Protein AF-A0A1G1ILU7-F1 (afdb_monomer_lite)

Sequence (90 aa):
AAISLSVTLDTVGLSEADSKRLHKLIDAISFFDQPQSFTSTMQEVDRFQYEIMAEAEGRVKTIKMDESAVPDLFRPLLDYLTELARVKKK

Secondary structure (DSSP, 8-state):
----------GGGS-HHHHHHHHHHHHHTTGGGS-SEE--SS--TT--EEEEEEEETTEEEEEEEETTT--GGGHHHHHHHHHHHHHHT-

Foldseek 3Di:
DDDDFDDDDDLVPDDPVLSVVLVVLCVQVVVLPDDQEFDDPDPDPPWDKDWDWDDDPNDIGIHIYTPVRDDPSCVVVVVSVVVVSVVVVD

Radius of gyration: 13.6 Å; chains: 1; bounding box: 37×32×25 Å

Structure (mmCIF, N/CA/C/O backbone):
data_AF-A0A1G1ILU7-F1
#
_entry.id   AF-A0A1G1ILU7-F1
#
loop_
_atom_site.group_PDB
_atom_site.id
_atom_site.type_symbol
_atom_site.label_atom_id
_atom_site.label_alt_id
_atom_site.label_comp_id
_atom_site.label_asym_id
_atom_site.label_entity_id
_atom_site.label_seq_id
_atom_site.pdbx_PDB_ins_code
_atom_site.Cartn_x
_atom_site.Cartn_y
_atom_site.Cartn_z
_atom_site.occupancy
_atom_site.B_iso_or_equiv
_atom_site.auth_seq_id
_atom_site.auth_comp_id
_atom_site.auth_asym_id
_atom_site.auth_atom_id
_atom_site.pdbx_PDB_model_num
ATOM 1 N N . ALA A 1 1 ? 18.297 16.978 0.573 1.00 44.88 1 ALA A N 1
ATOM 2 C CA . ALA A 1 1 ? 17.316 16.471 1.553 1.00 44.88 1 ALA A CA 1
ATOM 3 C C . ALA A 1 1 ? 16.620 15.279 0.918 1.00 44.88 1 ALA A C 1
ATOM 5 O O . ALA A 1 1 ? 16.142 15.431 -0.197 1.00 44.88 1 ALA A O 1
ATOM 6 N N . ALA A 1 2 ? 16.633 14.108 1.555 1.00 59.75 2 ALA A N 1
ATOM 7 C CA . ALA A 1 2 ? 15.913 12.943 1.042 1.00 59.75 2 ALA A CA 1
ATOM 8 C C . ALA A 1 2 ? 14.409 13.119 1.309 1.00 59.75 2 ALA A C 1
ATOM 10 O O . ALA A 1 2 ? 14.026 13.514 2.412 1.00 59.75 2 ALA A O 1
ATOM 11 N N . ILE A 1 3 ? 13.566 12.869 0.305 1.00 71.19 3 ILE A N 1
ATOM 12 C CA . ILE A 1 3 ? 12.110 12.870 0.472 1.00 71.19 3 ILE A CA 1
ATOM 13 C C . ILE A 1 3 ? 11.722 11.505 1.040 1.00 71.19 3 ILE A C 1
ATOM 15 O O . ILE A 1 3 ? 11.861 10.494 0.360 1.00 71.19 3 ILE A O 1
ATOM 19 N N . SER A 1 4 ? 11.229 11.477 2.276 1.00 78.56 4 SER A N 1
ATOM 20 C CA . SER A 1 4 ? 10.623 10.288 2.874 1.00 78.56 4 SER A CA 1
ATOM 21 C C . SER A 1 4 ? 9.176 10.572 3.276 1.00 78.56 4 SER A C 1
ATOM 23 O O . SER A 1 4 ? 8.835 11.642 3.795 1.00 78.56 4 SER A O 1
ATOM 25 N N . LEU A 1 5 ? 8.303 9.605 3.002 1.00 80.88 5 LEU A N 1
ATOM 26 C CA . LEU A 1 5 ? 6.906 9.609 3.412 1.00 80.88 5 LEU A CA 1
ATOM 27 C C . LEU A 1 5 ? 6.635 8.286 4.116 1.00 80.88 5 LEU A C 1
ATOM 29 O O . LEU A 1 5 ? 6.709 7.229 3.503 1.00 80.88 5 LEU A O 1
ATOM 33 N N . SER A 1 6 ? 6.343 8.363 5.407 1.00 82.25 6 SER A N 1
ATOM 34 C CA . SER A 1 6 ? 5.911 7.224 6.206 1.00 82.25 6 SER A CA 1
ATOM 35 C C . SER A 1 6 ? 4.653 7.636 6.954 1.00 82.25 6 SER A C 1
ATOM 37 O O . SER A 1 6 ? 4.600 8.726 7.530 1.00 82.25 6 SER A O 1
ATOM 39 N N . VAL A 1 7 ? 3.626 6.797 6.880 1.00 83.19 7 VAL A N 1
ATOM 40 C CA . VAL A 1 7 ? 2.368 6.971 7.600 1.00 83.19 7 VAL A CA 1
ATOM 41 C C . VAL A 1 7 ? 1.897 5.604 8.076 1.00 83.19 7 VAL A C 1
ATOM 43 O O . VAL A 1 7 ? 1.978 4.624 7.339 1.00 83.19 7 VAL A O 1
ATOM 46 N N . THR A 1 8 ? 1.370 5.552 9.293 1.00 83.19 8 THR A N 1
ATOM 47 C CA . THR A 1 8 ? 0.631 4.389 9.782 1.00 83.19 8 THR A CA 1
ATOM 48 C C . THR A 1 8 ? -0.853 4.683 9.618 1.00 83.19 8 THR A C 1
ATOM 50 O O . THR A 1 8 ? -1.365 5.651 10.184 1.00 83.19 8 THR A O 1
ATOM 53 N N . LEU A 1 9 ? -1.536 3.880 8.804 1.00 80.25 9 LEU A N 1
ATOM 54 C CA . LEU A 1 9 ? -2.973 3.996 8.576 1.00 80.25 9 LEU A CA 1
ATOM 55 C C . LEU A 1 9 ? -3.682 2.882 9.339 1.00 80.25 9 LEU A C 1
ATOM 57 O O . LEU A 1 9 ? -3.523 1.711 9.015 1.00 80.25 9 LEU A O 1
ATOM 61 N N . ASP A 1 10 ? -4.468 3.268 10.338 1.00 78.12 10 ASP A N 1
ATOM 62 C CA . ASP A 1 10 ? -5.381 2.364 11.032 1.00 78.12 10 ASP A CA 1
ATOM 63 C C . ASP A 1 10 ? -6.765 2.456 10.379 1.00 78.12 10 ASP A C 1
ATOM 65 O O . ASP A 1 10 ? -7.329 3.552 10.264 1.00 78.12 10 ASP A O 1
ATOM 69 N N . THR A 1 11 ? -7.310 1.316 9.947 1.00 76.31 11 THR A N 1
ATOM 70 C CA . THR A 1 11 ? -8.641 1.221 9.336 1.00 76.31 11 THR A CA 1
ATOM 71 C C . THR A 1 11 ? -9.764 1.617 10.293 1.00 76.31 11 THR A C 1
ATOM 73 O O . THR A 1 11 ? -10.804 2.074 9.820 1.00 76.31 11 THR A O 1
ATOM 76 N N . VAL A 1 12 ? -9.553 1.547 11.613 1.00 75.50 12 VAL A N 1
ATOM 77 C CA . VAL A 1 12 ? -10.491 2.043 12.639 1.00 75.50 12 VAL A CA 1
ATOM 78 C C . VAL A 1 12 ? -10.581 3.574 12.624 1.00 75.50 12 VAL A C 1
ATOM 80 O O . VAL A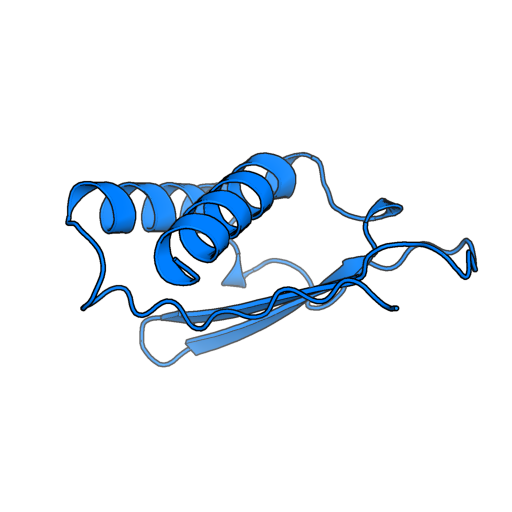 1 12 ? -11.626 4.148 12.923 1.00 75.50 12 VAL A O 1
ATOM 83 N N . GLY A 1 13 ? -9.494 4.251 12.243 1.00 75.25 13 GLY A N 1
ATOM 84 C CA . GLY A 1 13 ? -9.403 5.710 12.155 1.00 75.25 13 GLY A CA 1
ATOM 85 C C . GLY A 1 13 ? -9.631 6.274 10.748 1.00 75.25 13 GLY A C 1
ATOM 86 O O . GLY A 1 13 ? -9.256 7.428 10.494 1.00 75.25 13 GLY A O 1
ATOM 87 N N . LEU A 1 14 ? -10.151 5.467 9.819 1.00 81.38 14 LEU A N 1
ATOM 88 C CA . LEU A 1 14 ? -10.507 5.867 8.456 1.00 81.38 14 LEU A CA 1
ATOM 89 C C . LEU A 1 14 ? -12.025 6.005 8.308 1.00 81.38 14 LEU A C 1
ATOM 91 O O . LEU A 1 14 ? -12.801 5.398 9.043 1.00 81.38 14 LEU A O 1
ATOM 95 N N . SER A 1 15 ? -12.454 6.808 7.333 1.00 85.88 15 SER A N 1
ATOM 96 C CA . SER A 1 15 ? -13.868 6.857 6.967 1.00 85.88 15 SER A CA 1
ATOM 97 C C . SER A 1 15 ? -14.319 5.501 6.410 1.00 85.88 15 SER A C 1
ATOM 99 O O . SER A 1 15 ? -13.522 4.756 5.834 1.00 85.88 15 SER A O 1
ATOM 101 N N . GLU A 1 16 ? -15.607 5.175 6.530 1.00 85.31 16 GLU A N 1
ATOM 102 C CA . GLU A 1 16 ? -16.147 3.919 5.988 1.00 85.31 16 GLU A CA 1
A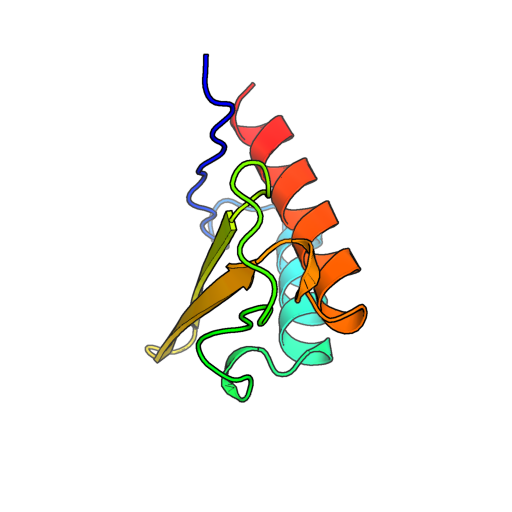TOM 103 C C . GLU A 1 16 ? -15.912 3.801 4.470 1.00 85.31 16 GLU A C 1
ATOM 105 O O . GLU A 1 16 ? -15.643 2.715 3.953 1.00 85.31 16 GLU A O 1
ATOM 110 N N . ALA A 1 17 ? -15.965 4.929 3.754 1.00 86.69 17 ALA A N 1
ATOM 111 C CA . ALA A 1 17 ? -15.675 4.985 2.326 1.00 86.69 17 ALA A CA 1
ATOM 112 C C . ALA A 1 17 ? -14.209 4.635 2.028 1.00 86.69 17 ALA A C 1
ATOM 114 O O . ALA A 1 17 ? -13.945 3.835 1.126 1.00 86.69 17 ALA A O 1
ATOM 115 N N . ASP A 1 18 ? -13.272 5.186 2.805 1.00 87.50 18 ASP A N 1
ATOM 116 C CA . ASP A 1 18 ? -11.843 4.937 2.619 1.00 87.50 18 ASP A CA 1
ATOM 117 C C . ASP A 1 18 ? -11.457 3.507 2.993 1.00 87.50 18 ASP A C 1
ATOM 119 O O . ASP A 1 18 ? -10.751 2.833 2.243 1.00 87.50 18 ASP A O 1
ATOM 123 N N . SER A 1 19 ? -11.991 3.007 4.109 1.00 86.81 19 SER A N 1
ATOM 124 C CA . SER A 1 19 ? -11.790 1.625 4.548 1.00 86.81 19 SER A CA 1
ATOM 125 C C . SER A 1 19 ? -12.288 0.627 3.495 1.00 86.81 19 SER A C 1
ATOM 127 O O . SER A 1 19 ? -11.539 -0.250 3.060 1.00 86.81 19 SER A O 1
ATOM 129 N N . LYS A 1 20 ? -13.510 0.814 2.967 1.00 89.12 20 LYS A N 1
ATOM 130 C CA . LYS A 1 20 ? -14.043 -0.033 1.883 1.00 89.12 20 LYS A CA 1
ATOM 131 C C . LYS A 1 20 ? -13.189 0.025 0.620 1.00 89.12 20 LYS A C 1
ATOM 133 O O . LYS A 1 20 ? -13.031 -0.993 -0.054 1.00 89.12 20 LYS A O 1
ATOM 138 N N . ARG A 1 21 ? -12.670 1.202 0.261 1.00 90.31 21 ARG A N 1
ATOM 139 C CA . ARG A 1 21 ? -11.812 1.355 -0.919 1.00 90.31 21 ARG A CA 1
ATOM 140 C C . ARG A 1 21 ? -10.469 0.656 -0.724 1.00 90.31 21 ARG A C 1
ATOM 142 O O . ARG A 1 21 ? -10.035 -0.044 -1.635 1.00 90.31 21 ARG A O 1
ATOM 149 N N . LEU A 1 22 ? -9.859 0.792 0.453 1.00 88.88 22 LEU A N 1
ATOM 150 C CA . LEU A 1 22 ? -8.605 0.126 0.790 1.00 88.88 22 LEU A CA 1
ATOM 151 C C . LEU A 1 22 ? -8.759 -1.399 0.770 1.00 88.88 22 LEU A C 1
ATOM 153 O O . LEU A 1 22 ? -7.956 -2.069 0.127 1.00 88.88 22 LEU A O 1
ATOM 157 N N . HIS A 1 23 ? -9.826 -1.933 1.373 1.00 88.31 23 HIS A N 1
ATOM 158 C CA . HIS A 1 23 ? -10.133 -3.365 1.318 1.00 88.31 23 HIS A CA 1
ATOM 159 C C . HIS A 1 23 ? -10.241 -3.873 -0.122 1.00 88.31 23 HIS A C 1
ATOM 161 O O . HIS A 1 23 ? -9.560 -4.826 -0.485 1.00 88.31 23 HIS A O 1
ATOM 16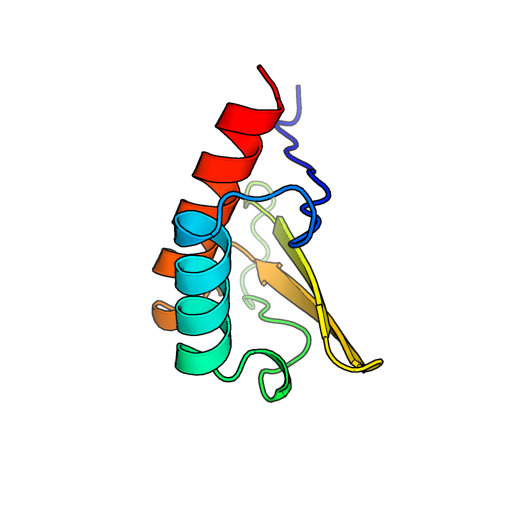7 N N . LYS A 1 24 ? -10.996 -3.180 -0.986 1.00 90.81 24 LYS A N 1
ATOM 168 C CA . LYS A 1 24 ? -11.109 -3.557 -2.405 1.00 90.81 24 LYS A CA 1
ATOM 169 C C . LYS A 1 24 ? -9.766 -3.574 -3.132 1.00 90.81 24 LYS A C 1
ATOM 171 O O . LYS A 1 24 ? -9.552 -4.444 -3.967 1.00 90.81 24 LYS A O 1
ATOM 176 N N . LEU A 1 25 ? -8.887 -2.610 -2.853 1.00 91.44 25 LEU A N 1
ATOM 177 C CA . LEU A 1 25 ? -7.563 -2.543 -3.476 1.00 91.44 25 LEU A CA 1
ATOM 178 C C . LEU A 1 25 ? -6.659 -3.683 -2.992 1.00 91.44 25 LEU A C 1
ATOM 180 O O . LEU A 1 25 ? -5.997 -4.307 -3.811 1.00 91.44 25 LEU A O 1
ATOM 184 N N . ILE A 1 26 ? -6.663 -3.982 -1.692 1.00 89.62 26 ILE A N 1
ATOM 185 C CA . ILE A 1 26 ? -5.898 -5.092 -1.101 1.00 89.62 26 ILE A CA 1
ATOM 186 C C . ILE A 1 26 ? -6.378 -6.447 -1.645 1.00 89.62 26 ILE A C 1
ATOM 188 O O . ILE A 1 26 ? -5.551 -7.291 -2.004 1.00 89.62 26 ILE A O 1
ATOM 192 N N . ASP A 1 27 ? -7.694 -6.634 -1.757 1.00 90.00 27 ASP A N 1
ATOM 193 C CA . ASP A 1 27 ? -8.299 -7.863 -2.274 1.00 90.00 27 ASP A CA 1
ATOM 194 C C . ASP A 1 27 ? -8.024 -8.045 -3.771 1.00 90.00 27 ASP A C 1
ATOM 196 O O . ASP A 1 27 ? -7.654 -9.137 -4.203 1.00 90.00 27 ASP A O 1
ATOM 200 N N . ALA A 1 28 ? -8.138 -6.970 -4.563 1.00 90.12 28 ALA A N 1
ATOM 201 C CA . ALA A 1 28 ? -7.909 -7.000 -6.009 1.00 90.12 28 ALA A CA 1
ATOM 202 C C . ALA A 1 28 ? -6.491 -7.448 -6.387 1.00 90.12 28 ALA A C 1
ATOM 204 O O . ALA A 1 28 ? -6.289 -7.999 -7.468 1.00 90.12 28 ALA A O 1
ATOM 205 N N . ILE A 1 29 ? -5.518 -7.213 -5.506 1.00 90.00 29 ILE A N 1
ATOM 206 C CA . ILE A 1 29 ? -4.122 -7.602 -5.722 1.00 90.00 29 ILE A CA 1
ATOM 207 C C . ILE A 1 29 ? -3.735 -8.877 -4.973 1.00 90.00 29 ILE A C 1
ATOM 209 O O . ILE A 1 29 ? -2.588 -9.312 -5.068 1.00 90.00 29 ILE A O 1
ATOM 213 N N . SER A 1 30 ? -4.668 -9.455 -4.208 1.00 90.50 30 SER A N 1
ATOM 214 C CA . SER A 1 30 ? -4.419 -10.577 -3.299 1.00 90.50 30 SER A CA 1
ATOM 215 C C . SER A 1 30 ? -3.151 -10.345 -2.469 1.00 90.50 30 SER A C 1
ATOM 217 O O . SER A 1 30 ? -2.244 -11.172 -2.457 1.00 90.50 30 SER A O 1
ATOM 219 N N . PHE A 1 31 ? -3.052 -9.179 -1.816 1.00 89.81 31 PHE A N 1
ATOM 220 C CA . PHE A 1 31 ? -1.805 -8.663 -1.222 1.00 89.81 31 PHE A CA 1
ATOM 221 C C . PHE A 1 31 ? -1.052 -9.692 -0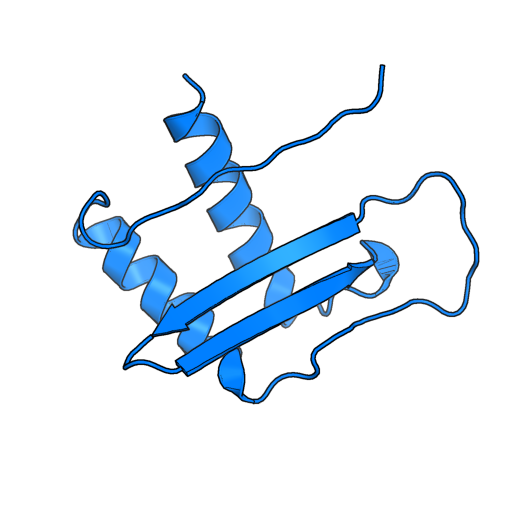.365 1.00 89.81 31 PHE A C 1
ATOM 223 O O . PHE A 1 31 ? 0.171 -9.793 -0.422 1.00 89.81 31 PHE A O 1
ATOM 230 N N . PHE A 1 32 ? -1.773 -10.493 0.418 1.00 88.88 32 PHE A N 1
ATOM 231 C CA . PHE A 1 32 ? -1.169 -11.491 1.301 1.00 88.88 32 PHE A CA 1
ATOM 232 C C . PHE A 1 32 ? -0.479 -12.646 0.554 1.00 88.88 32 PHE A C 1
ATOM 234 O O . PHE A 1 32 ? 0.482 -13.219 1.085 1.00 88.88 32 PHE A O 1
ATOM 241 N N . ASP A 1 33 ? -0.898 -12.919 -0.680 1.00 90.75 33 ASP A N 1
ATOM 242 C CA . ASP A 1 33 ? -0.381 -13.990 -1.538 1.00 90.75 33 ASP A CA 1
ATOM 243 C C . ASP A 1 33 ? 0.760 -13.512 -2.450 1.00 90.75 33 ASP A C 1
ATOM 245 O O . ASP A 1 33 ? 1.483 -14.319 -3.032 1.00 90.75 33 ASP A O 1
ATOM 249 N N . GLN A 1 34 ? 0.979 -12.198 -2.531 1.00 90.44 34 GLN A N 1
ATOM 250 C CA . GLN A 1 34 ? 2.060 -11.596 -3.309 1.00 90.44 34 GLN A CA 1
ATOM 251 C C . GLN A 1 34 ? 3.441 -11.873 -2.685 1.00 90.44 34 GLN A C 1
ATOM 253 O O . GLN A 1 34 ? 3.553 -12.130 -1.475 1.00 90.44 34 GLN A O 1
ATOM 258 N N . PRO A 1 35 ? 4.529 -11.824 -3.474 1.00 89.19 35 PRO A N 1
ATOM 259 C CA . PRO A 1 35 ? 5.879 -11.962 -2.944 1.00 89.19 35 PRO A CA 1
ATOM 260 C C . PRO A 1 35 ? 6.214 -10.825 -1.967 1.00 89.19 35 PRO A C 1
ATOM 262 O O . PRO A 1 35 ? 5.638 -9.742 -2.002 1.00 89.19 35 PRO A O 1
ATOM 265 N N . GLN A 1 36 ? 7.165 -11.082 -1.069 1.00 88.75 36 GLN A N 1
ATOM 266 C CA . GLN A 1 36 ? 7.580 -10.111 -0.047 1.00 88.75 36 GLN A CA 1
ATOM 267 C C . GLN A 1 36 ? 8.451 -8.978 -0.604 1.00 88.75 36 GLN A C 1
ATOM 269 O O . GLN A 1 36 ? 8.631 -7.958 0.060 1.00 88.75 36 GLN A O 1
ATOM 274 N N . SER A 1 37 ? 9.005 -9.140 -1.805 1.00 87.94 37 SER A N 1
ATOM 275 C CA . SER A 1 37 ? 9.858 -8.131 -2.418 1.00 87.94 37 SER A CA 1
ATOM 276 C C . SER A 1 37 ? 9.764 -8.135 -3.937 1.00 87.94 37 SER A C 1
ATOM 278 O O . SER A 1 37 ? 9.846 -9.197 -4.554 1.00 87.94 37 SER A O 1
ATOM 280 N N . PHE A 1 38 ? 9.689 -6.945 -4.524 1.00 85.62 38 PHE A N 1
ATOM 281 C CA . PHE A 1 38 ? 9.828 -6.711 -5.955 1.00 85.62 38 PHE A CA 1
ATOM 282 C C . PHE A 1 38 ? 11.066 -5.852 -6.177 1.00 85.62 38 PHE A C 1
ATOM 284 O O . PHE A 1 38 ? 11.051 -4.650 -5.910 1.00 85.62 38 PHE A O 1
ATOM 291 N N . THR A 1 39 ? 12.145 -6.483 -6.630 1.00 81.62 39 THR A N 1
ATOM 292 C CA . THR A 1 39 ? 13.425 -5.809 -6.862 1.00 81.62 39 THR A CA 1
ATOM 293 C C . THR A 1 39 ? 13.753 -5.775 -8.343 1.00 81.62 39 THR A C 1
ATOM 295 O O . THR A 1 39 ? 13.567 -6.772 -9.046 1.00 81.62 39 THR A O 1
ATOM 298 N N . SER A 1 40 ? 14.284 -4.653 -8.815 1.00 76.50 40 SER A N 1
ATOM 299 C CA . SER A 1 40 ? 14.830 -4.549 -10.164 1.00 76.50 40 SER A CA 1
ATOM 300 C C . SER A 1 40 ? 16.293 -4.982 -10.168 1.00 76.50 40 SER A C 1
ATOM 302 O O . SER A 1 40 ? 17.043 -4.715 -9.233 1.00 76.50 40 SER A O 1
ATOM 304 N N . THR A 1 41 ? 16.737 -5.642 -11.236 1.00 69.75 41 THR A N 1
ATOM 305 C CA . THR A 1 41 ? 18.149 -6.027 -11.400 1.00 69.75 41 THR A CA 1
ATOM 306 C C . THR A 1 41 ? 19.050 -4.836 -11.738 1.00 69.75 41 THR A C 1
ATOM 308 O O . THR A 1 41 ? 20.272 -4.969 -11.742 1.00 69.75 41 THR A O 1
ATOM 311 N N . MET A 1 42 ? 18.467 -3.674 -12.047 1.00 64.81 42 MET A N 1
ATOM 312 C CA . MET A 1 42 ? 19.198 -2.435 -12.293 1.00 64.81 42 MET A CA 1
ATOM 313 C C . MET A 1 42 ? 19.483 -1.714 -10.973 1.00 64.81 42 MET A C 1
ATOM 315 O O . MET A 1 42 ? 18.577 -1.169 -10.347 1.00 64.81 42 MET A O 1
ATOM 319 N N . GLN A 1 43 ? 20.759 -1.685 -10.578 1.00 58.34 43 GLN A N 1
ATOM 320 C CA . GLN A 1 43 ? 21.259 -0.823 -9.505 1.00 58.34 43 GLN A CA 1
ATOM 321 C C . GLN A 1 43 ? 21.233 0.636 -9.967 1.00 58.34 43 GLN A C 1
ATOM 323 O O . GLN A 1 43 ? 22.208 1.148 -10.512 1.00 58.34 43 GLN A O 1
ATOM 328 N N . GLU A 1 44 ? 20.112 1.313 -9.753 1.00 61.97 44 GLU A N 1
ATOM 329 C CA . GLU A 1 44 ? 20.036 2.767 -9.867 1.00 61.97 44 GLU A CA 1
ATOM 330 C C . GLU A 1 44 ? 19.887 3.385 -8.477 1.00 61.97 44 GLU A C 1
ATOM 332 O O . GLU A 1 44 ? 19.054 2.971 -7.675 1.00 61.97 44 GLU A O 1
ATOM 337 N N . VAL A 1 45 ? 20.741 4.368 -8.191 1.00 61.72 45 VAL A N 1
ATOM 338 C CA . VAL A 1 45 ? 20.971 4.929 -6.848 1.00 61.72 45 VAL A CA 1
ATOM 339 C C . VAL A 1 45 ? 19.892 5.951 -6.439 1.00 61.72 45 VAL A C 1
ATOM 341 O O . VAL A 1 45 ? 19.810 6.311 -5.271 1.00 61.72 45 VAL A O 1
ATOM 344 N N . ASP A 1 46 ? 19.042 6.389 -7.375 1.00 67.31 46 ASP A N 1
ATOM 345 C CA . ASP A 1 46 ? 18.080 7.492 -7.191 1.00 67.31 46 ASP A CA 1
ATOM 346 C C . ASP A 1 46 ? 16.611 7.069 -7.396 1.00 67.31 46 ASP A C 1
ATOM 348 O O . ASP A 1 46 ? 15.800 7.822 -7.926 1.00 67.31 46 ASP A O 1
ATOM 352 N N . ARG A 1 47 ? 16.258 5.826 -7.037 1.00 76.25 47 ARG A N 1
ATOM 353 C CA . ARG A 1 47 ? 14.875 5.324 -7.152 1.00 76.25 47 ARG A CA 1
ATOM 354 C C . ARG A 1 47 ? 14.165 5.301 -5.808 1.00 76.25 47 ARG A C 1
ATOM 356 O O . ARG A 1 47 ? 14.768 4.980 -4.780 1.00 76.25 47 ARG A O 1
ATOM 363 N N . PHE A 1 48 ? 12.863 5.589 -5.823 1.00 82.38 48 PHE A N 1
ATOM 364 C CA . PHE A 1 48 ? 12.049 5.451 -4.623 1.00 82.38 48 PHE A CA 1
ATOM 365 C C . PHE A 1 48 ? 11.918 3.979 -4.211 1.00 82.38 48 PHE A C 1
ATOM 367 O O . PHE A 1 48 ? 11.856 3.064 -5.035 1.00 82.38 48 PHE A O 1
ATOM 374 N N . GLN A 1 49 ? 11.875 3.779 -2.898 1.00 86.06 49 GLN A N 1
ATOM 375 C CA . GLN A 1 49 ? 11.660 2.496 -2.246 1.00 86.06 49 GLN A CA 1
ATOM 376 C C . GLN A 1 49 ? 10.327 2.565 -1.511 1.00 86.06 49 GLN A C 1
ATOM 378 O O . GLN A 1 49 ? 10.119 3.454 -0.682 1.00 86.06 49 GLN A O 1
ATOM 383 N N . TYR A 1 50 ? 9.428 1.637 -1.817 1.00 88.56 50 TYR A N 1
ATOM 384 C CA . TYR A 1 50 ? 8.137 1.521 -1.155 1.00 88.56 50 TYR A CA 1
ATOM 385 C C . TYR A 1 50 ? 8.168 0.348 -0.185 1.00 88.56 50 TYR A C 1
ATOM 387 O O . TYR A 1 50 ? 8.531 -0.767 -0.553 1.00 88.56 50 TYR A O 1
ATOM 395 N N . GLU A 1 51 ? 7.739 0.584 1.049 1.00 90.62 51 GLU A N 1
ATOM 396 C CA . GLU A 1 51 ? 7.497 -0.467 2.031 1.00 90.62 51 GLU A CA 1
ATOM 397 C C . GLU A 1 51 ? 6.040 -0.372 2.478 1.00 90.62 51 GLU A C 1
ATOM 399 O O . GLU A 1 51 ? 5.609 0.655 3.001 1.00 90.62 51 GLU A O 1
ATOM 404 N N . ILE A 1 52 ? 5.273 -1.436 2.235 1.00 89.31 52 ILE A N 1
ATOM 405 C CA . ILE A 1 52 ? 3.878 -1.543 2.663 1.00 89.31 52 ILE A CA 1
ATOM 406 C C . ILE A 1 52 ? 3.789 -2.679 3.670 1.00 89.31 52 ILE A C 1
ATOM 408 O O . ILE A 1 52 ? 4.113 -3.823 3.350 1.00 89.31 52 ILE A O 1
ATOM 412 N N . MET A 1 53 ? 3.310 -2.366 4.868 1.00 90.25 53 MET A N 1
ATOM 413 C CA . MET A 1 53 ? 2.963 -3.350 5.884 1.00 90.25 53 MET A CA 1
ATOM 414 C C . MET A 1 53 ? 1.451 -3.332 6.083 1.00 90.25 53 MET A C 1
ATOM 416 O O . MET A 1 53 ? 0.883 -2.289 6.402 1.00 90.25 53 MET A O 1
ATOM 420 N N . ALA A 1 54 ? 0.810 -4.479 5.885 1.00 87.94 54 ALA A N 1
ATOM 421 C CA . ALA A 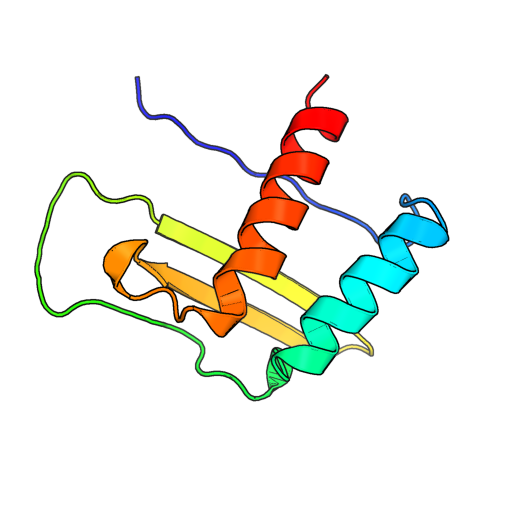1 54 ? -0.608 -4.667 6.153 1.00 87.94 54 ALA A CA 1
ATOM 422 C C . ALA A 1 54 ? -0.793 -5.743 7.224 1.00 87.94 54 ALA A C 1
ATOM 424 O O . ALA A 1 54 ? -0.152 -6.798 7.178 1.00 87.94 54 ALA A O 1
ATOM 425 N N . GLU A 1 55 ? -1.694 -5.476 8.162 1.00 88.38 55 GLU A N 1
ATOM 426 C CA . GLU A 1 55 ? -2.146 -6.426 9.170 1.00 88.38 55 GLU A CA 1
ATOM 427 C C . GLU A 1 55 ? -3.650 -6.649 8.993 1.00 88.38 55 GLU A C 1
ATOM 429 O O . GLU A 1 55 ? -4.427 -5.695 8.981 1.00 88.38 55 GLU A O 1
ATOM 434 N N . ALA A 1 56 ? -4.060 -7.904 8.818 1.00 83.50 56 ALA A N 1
ATOM 435 C CA . ALA A 1 56 ? -5.465 -8.287 8.732 1.00 83.50 56 ALA A CA 1
ATOM 436 C C . ALA A 1 56 ? -5.669 -9.666 9.361 1.00 83.50 56 ALA A C 1
ATOM 438 O O . ALA A 1 56 ? -4.895 -10.584 9.099 1.00 83.50 56 ALA A O 1
ATOM 439 N N . GLU A 1 57 ? -6.707 -9.816 10.189 1.00 81.00 57 GLU A N 1
ATOM 440 C CA . GLU A 1 57 ? -7.092 -11.101 10.804 1.00 81.00 57 GLU A CA 1
ATOM 441 C C . GLU A 1 57 ? -5.930 -11.823 11.525 1.00 81.00 57 GLU A C 1
ATOM 443 O O . GLU A 1 57 ? -5.810 -13.046 11.493 1.00 81.00 57 GLU A O 1
ATOM 448 N N . GLY A 1 58 ? -5.023 -11.062 12.150 1.00 83.38 58 GLY A N 1
ATOM 449 C CA . GLY A 1 58 ? -3.829 -11.595 12.820 1.00 83.38 58 GLY A CA 1
ATOM 450 C C . GLY A 1 58 ? -2.696 -12.030 11.879 1.00 83.38 58 GLY A C 1
ATOM 451 O O . GLY A 1 58 ? -1.673 -12.536 12.341 1.00 83.38 58 GLY A O 1
ATOM 452 N N . ARG A 1 59 ? -2.838 -11.831 10.562 1.00 86.19 59 ARG A N 1
ATOM 453 C CA . ARG A 1 59 ? -1.771 -12.012 9.570 1.00 86.19 59 ARG A CA 1
ATOM 454 C C . ARG A 1 59 ? -1.105 -10.673 9.293 1.00 86.19 59 ARG A C 1
ATOM 456 O O . ARG A 1 59 ? -1.763 -9.726 8.872 1.00 86.19 59 ARG A O 1
ATOM 463 N N . VAL A 1 60 ? 0.214 -10.627 9.447 1.00 89.88 60 VAL A N 1
ATOM 464 C CA . VAL A 1 60 ? 1.038 -9.478 9.055 1.00 89.88 60 VAL A CA 1
ATOM 465 C C . VAL A 1 60 ? 1.784 -9.821 7.771 1.00 89.88 60 VAL A C 1
ATOM 467 O O . VAL A 1 60 ? 2.419 -10.875 7.671 1.00 89.88 60 VAL A O 1
ATOM 470 N N . LYS A 1 61 ? 1.721 -8.932 6.780 1.00 91.19 61 LYS A N 1
ATOM 471 C CA . LYS A 1 61 ? 2.476 -9.045 5.533 1.00 91.19 61 LYS A CA 1
ATOM 472 C C . LYS A 1 61 ? 3.176 -7.731 5.234 1.00 91.19 61 LYS A C 1
ATOM 474 O O . LYS A 1 61 ? 2.545 -6.680 5.174 1.00 91.19 61 LYS A O 1
ATOM 479 N N . THR A 1 62 ? 4.473 -7.832 4.977 1.00 92.75 62 THR A N 1
ATOM 480 C CA . THR A 1 62 ? 5.293 -6.717 4.510 1.00 92.75 62 THR A CA 1
ATOM 481 C C . THR A 1 62 ? 5.743 -6.996 3.085 1.00 92.75 62 THR A C 1
ATOM 483 O O . THR A 1 62 ? 6.258 -8.082 2.801 1.00 92.75 62 THR A O 1
ATOM 486 N N . ILE A 1 63 ? 5.540 -6.022 2.201 1.00 91.88 63 ILE A N 1
ATOM 487 C CA . ILE A 1 63 ? 6.008 -6.043 0.816 1.00 91.88 63 ILE A CA 1
ATOM 488 C C . ILE A 1 63 ? 6.907 -4.833 0.589 1.00 91.88 63 ILE A C 1
ATOM 490 O O . ILE A 1 63 ? 6.513 -3.697 0.860 1.00 91.88 63 ILE A O 1
ATOM 494 N N . LYS A 1 64 ? 8.110 -5.089 0.076 1.00 91.00 64 LYS A N 1
ATOM 495 C CA . LYS A 1 64 ? 9.076 -4.063 -0.326 1.00 91.00 64 LYS A CA 1
ATOM 496 C C . LYS A 1 64 ? 9.144 -3.984 -1.847 1.00 91.00 64 LYS A C 1
ATOM 498 O O . LYS A 1 64 ? 9.198 -5.017 -2.506 1.00 91.00 64 LYS A O 1
ATOM 503 N N . MET A 1 65 ? 9.115 -2.792 -2.420 1.00 90.25 65 MET A N 1
ATOM 504 C CA . MET A 1 65 ? 9.108 -2.612 -3.872 1.00 90.25 65 MET A CA 1
ATOM 505 C C . MET A 1 65 ? 10.035 -1.481 -4.281 1.00 90.25 65 MET A C 1
ATOM 507 O O . MET A 1 65 ? 9.889 -0.355 -3.802 1.00 90.25 65 MET A O 1
ATOM 511 N N . ASP A 1 66 ? 10.912 -1.764 -5.237 1.00 88.38 66 ASP A N 1
ATOM 512 C CA . ASP A 1 66 ? 11.607 -0.719 -5.981 1.00 88.38 66 ASP A CA 1
ATOM 513 C C . ASP A 1 66 ? 10.607 -0.059 -6.932 1.00 88.38 66 ASP A C 1
ATOM 515 O O . ASP A 1 66 ? 9.880 -0.764 -7.631 1.00 88.38 66 ASP A O 1
ATOM 519 N N . GLU A 1 67 ? 10.607 1.270 -7.048 1.00 84.75 67 GLU A N 1
ATOM 520 C CA . GLU A 1 67 ? 9.688 2.020 -7.924 1.00 84.75 67 GLU A CA 1
ATOM 521 C C . GLU A 1 67 ? 9.591 1.472 -9.356 1.00 84.75 67 GLU A C 1
ATOM 523 O O . GLU A 1 67 ? 8.518 1.425 -9.955 1.00 84.75 67 GLU A O 1
ATOM 528 N N . SER A 1 68 ? 10.711 1.003 -9.896 1.00 83.94 68 SER A N 1
ATOM 529 C CA . SER A 1 68 ? 10.790 0.425 -11.237 1.00 83.94 68 SER A CA 1
ATOM 530 C C . SER A 1 68 ? 10.341 -1.027 -11.360 1.00 83.94 68 SER A C 1
ATOM 532 O O . SER A 1 68 ? 10.201 -1.524 -12.473 1.00 83.94 68 SER A O 1
ATOM 534 N N . ALA A 1 69 ? 10.218 -1.728 -10.236 1.00 86.06 69 ALA A N 1
ATOM 535 C CA . ALA A 1 69 ? 9.777 -3.116 -10.163 1.00 86.06 69 ALA A CA 1
ATOM 536 C C . ALA A 1 69 ? 8.345 -3.237 -9.620 1.00 86.06 69 ALA A C 1
ATOM 538 O O . ALA A 1 69 ? 7.835 -4.350 -9.512 1.00 86.06 69 ALA A O 1
ATOM 539 N N . VAL A 1 70 ? 7.695 -2.111 -9.293 1.00 87.38 70 VAL A N 1
ATOM 540 C CA . VAL A 1 70 ? 6.283 -2.061 -8.905 1.00 87.38 70 VAL A CA 1
ATOM 541 C C . VAL A 1 70 ? 5.429 -2.593 -10.061 1.00 87.38 70 VAL A C 1
ATOM 543 O O . VAL A 1 70 ? 5.407 -1.972 -11.128 1.00 87.38 70 VAL A O 1
ATOM 546 N N . PRO A 1 71 ? 4.681 -3.693 -9.864 1.00 87.94 71 PRO A N 1
ATOM 547 C CA . PRO A 1 71 ? 3.729 -4.1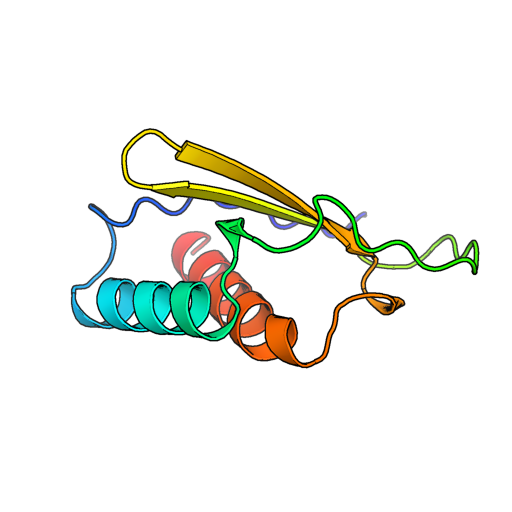55 -10.863 1.00 87.94 71 PRO A CA 1
ATOM 548 C C . PRO A 1 71 ? 2.611 -3.127 -11.058 1.00 87.94 71 PRO A C 1
ATOM 550 O O . PRO A 1 71 ? 2.153 -2.518 -10.091 1.00 87.94 71 PRO A O 1
ATOM 553 N N . ASP A 1 72 ? 2.092 -2.990 -12.278 1.00 88.12 72 ASP A N 1
ATOM 554 C CA . ASP A 1 72 ? 1.015 -2.031 -12.581 1.00 88.12 72 ASP A CA 1
ATOM 555 C C . ASP A 1 72 ? -0.227 -2.227 -11.701 1.00 88.12 72 ASP A C 1
ATOM 557 O O . ASP A 1 72 ? -0.900 -1.269 -11.329 1.00 88.12 72 ASP A O 1
ATOM 561 N N . LEU A 1 73 ? -0.478 -3.468 -11.285 1.00 89.12 73 LEU A N 1
ATOM 562 C CA . LEU A 1 73 ? -1.544 -3.841 -10.359 1.00 89.12 73 LEU A CA 1
ATOM 563 C C . LEU A 1 73 ? -1.429 -3.137 -8.986 1.00 89.12 73 LEU A C 1
ATOM 565 O O . LEU A 1 73 ? -2.444 -2.856 -8.354 1.00 89.12 73 LEU A O 1
ATOM 569 N N . PHE A 1 74 ? -0.213 -2.820 -8.528 1.00 90.06 74 PHE A N 1
ATOM 570 C CA . PHE A 1 74 ? 0.039 -2.131 -7.256 1.00 90.06 74 PHE A CA 1
ATOM 571 C C . PHE A 1 74 ? -0.054 -0.604 -7.364 1.00 90.06 74 PHE A C 1
ATOM 573 O O . PHE A 1 74 ? -0.197 0.062 -6.336 1.00 90.06 74 PHE A O 1
ATOM 580 N N . ARG A 1 75 ? -0.005 -0.034 -8.578 1.00 90.25 75 ARG A N 1
ATOM 581 C CA . ARG A 1 75 ? -0.049 1.424 -8.793 1.00 90.25 75 ARG A CA 1
ATOM 582 C C . ARG A 1 75 ? -1.277 2.080 -8.148 1.00 90.25 75 ARG A C 1
ATOM 584 O O . ARG A 1 75 ? -1.078 2.999 -7.357 1.00 90.25 75 ARG A O 1
ATOM 591 N N . PRO A 1 76 ? -2.516 1.576 -8.341 1.00 91.69 76 PRO A N 1
ATOM 592 C CA . PRO A 1 76 ? -3.697 2.194 -7.739 1.00 91.69 76 PRO A CA 1
ATOM 593 C C . PRO A 1 76 ? -3.680 2.170 -6.205 1.00 91.69 76 PRO A C 1
ATOM 595 O O . PRO A 1 76 ? -4.199 3.088 -5.571 1.00 91.69 76 PRO A O 1
ATOM 598 N N . LEU A 1 77 ? -3.089 1.130 -5.600 1.00 91.12 77 LEU A N 1
ATOM 599 C CA . LEU A 1 77 ? -2.931 1.046 -4.149 1.00 91.12 77 LEU A CA 1
ATOM 600 C C . LEU A 1 77 ? -1.906 2.070 -3.653 1.00 91.12 77 LEU A C 1
ATOM 602 O O . LEU A 1 77 ? -2.188 2.796 -2.703 1.00 91.12 77 LEU A O 1
ATOM 606 N N . LEU A 1 78 ? -0.741 2.153 -4.298 1.00 90.00 78 LEU A N 1
ATOM 607 C CA . LEU A 1 78 ? 0.320 3.092 -3.929 1.00 90.00 78 LEU A CA 1
ATOM 608 C C . LEU A 1 78 ? -0.124 4.551 -4.053 1.00 90.00 78 LEU A C 1
ATOM 610 O O . LEU A 1 78 ? 0.130 5.342 -3.141 1.00 90.00 78 LEU A O 1
ATOM 614 N N . ASP A 1 79 ? -0.813 4.893 -5.140 1.00 90.38 79 ASP A N 1
ATOM 615 C CA . ASP A 1 79 ? -1.336 6.241 -5.364 1.00 90.38 79 ASP A CA 1
ATOM 616 C C . ASP A 1 79 ? -2.326 6.616 -4.259 1.00 90.38 79 ASP A C 1
ATOM 618 O O . ASP A 1 79 ? -2.181 7.653 -3.608 1.00 90.38 79 ASP A O 1
ATOM 622 N N . TYR A 1 80 ? -3.269 5.720 -3.964 1.00 91.12 80 TYR A N 1
ATOM 623 C CA . TYR A 1 80 ? -4.275 5.946 -2.934 1.00 91.12 80 TYR A CA 1
ATOM 624 C C . TYR A 1 80 ? -3.675 6.050 -1.521 1.00 91.12 80 TYR A C 1
ATOM 626 O O . TYR A 1 80 ? -4.022 6.957 -0.763 1.00 91.12 80 TYR A O 1
ATOM 634 N N . LEU A 1 81 ? -2.726 5.175 -1.167 1.00 88.94 81 LEU A N 1
ATOM 635 C CA . LEU A 1 81 ? -2.004 5.252 0.109 1.00 88.94 81 LEU A CA 1
ATOM 636 C C . LEU A 1 81 ? -1.212 6.559 0.228 1.00 88.94 81 LEU A C 1
ATOM 638 O O . LEU A 1 81 ? -1.198 7.174 1.293 1.00 88.94 81 LEU A O 1
ATOM 642 N N . THR A 1 82 ? -0.591 7.014 -0.861 1.00 88.06 82 THR A N 1
ATOM 643 C CA . THR A 1 82 ? 0.156 8.278 -0.901 1.00 88.06 82 THR A CA 1
ATOM 644 C C . THR A 1 82 ? -0.766 9.483 -0.720 1.00 88.06 82 THR A C 1
ATOM 646 O O . THR A 1 82 ? -0.420 10.418 0.007 1.00 88.06 82 THR A O 1
ATOM 649 N N . GLU A 1 83 ? -1.947 9.479 -1.341 1.00 89.06 83 GLU A N 1
ATOM 650 C CA . GLU A 1 83 ? -2.970 10.510 -1.139 1.00 89.06 83 GLU A CA 1
ATOM 651 C C . GLU A 1 83 ? -3.438 10.555 0.318 1.00 89.06 83 GLU A C 1
ATOM 653 O O . GLU A 1 83 ? -3.381 11.618 0.945 1.00 89.06 83 GLU A O 1
ATOM 658 N N . LEU A 1 84 ? -3.807 9.405 0.892 1.00 86.25 84 LEU A N 1
ATOM 659 C CA . LEU A 1 84 ? -4.205 9.304 2.299 1.00 86.25 84 LEU A CA 1
ATOM 660 C C . LEU A 1 84 ? -3.092 9.779 3.243 1.00 86.25 84 LEU A C 1
ATOM 662 O O . LEU A 1 84 ? -3.354 10.538 4.179 1.00 86.25 84 LEU A O 1
ATOM 666 N N . ALA A 1 85 ? -1.843 9.394 2.973 1.00 85.81 85 ALA A N 1
ATOM 667 C CA . ALA A 1 85 ? -0.674 9.822 3.735 1.00 85.81 85 ALA A CA 1
ATOM 668 C C . ALA A 1 85 ? -0.493 11.346 3.711 1.00 85.81 85 ALA A C 1
ATOM 670 O O . ALA A 1 85 ? -0.211 11.963 4.739 1.00 85.81 85 ALA A O 1
ATOM 671 N N . ARG A 1 86 ? -0.672 11.972 2.542 1.00 84.38 86 ARG A N 1
ATOM 672 C CA . ARG A 1 86 ? -0.573 13.431 2.381 1.00 84.38 86 ARG A CA 1
ATOM 673 C C . ARG A 1 86 ? -1.687 14.166 3.114 1.00 84.38 86 ARG A C 1
ATOM 675 O O . ARG A 1 86 ? -1.419 15.224 3.677 1.00 84.38 86 ARG A O 1
ATOM 682 N N . VAL A 1 87 ? -2.904 13.620 3.113 1.00 82.25 87 VAL A N 1
ATOM 683 C CA . VAL A 1 87 ? -4.039 14.189 3.852 1.00 82.25 87 VAL A CA 1
ATOM 684 C C . VAL A 1 87 ? -3.804 14.091 5.359 1.00 82.25 87 VAL A C 1
ATOM 686 O O . VAL A 1 87 ? -3.983 15.085 6.046 1.00 82.25 87 VAL A O 1
ATOM 689 N N . LYS A 1 88 ? -3.336 12.942 5.867 1.00 73.38 88 LYS A N 1
ATOM 690 C CA . LYS A 1 88 ? -3.066 12.728 7.305 1.00 73.38 88 LYS A CA 1
ATOM 691 C C . LYS A 1 88 ? -1.845 13.492 7.837 1.00 73.38 88 LYS A C 1
ATOM 693 O O . LYS A 1 88 ? -1.736 13.677 9.043 1.00 73.38 88 LYS A O 1
ATOM 698 N N . LYS A 1 89 ? -0.909 13.890 6.967 1.00 67.19 89 LYS A N 1
ATOM 699 C CA . LYS A 1 89 ? 0.272 14.692 7.340 1.00 67.19 89 LYS A CA 1
ATOM 700 C C . LYS A 1 89 ? -0.049 16.187 7.519 1.00 67.19 89 LYS A C 1
ATOM 702 O O . LYS A 1 89 ? 0.787 16.903 8.068 1.00 67.19 89 LYS A O 1
ATOM 707 N N . LYS A 1 90 ? -1.196 16.661 7.021 1.00 53.28 90 LYS A N 1
ATOM 708 C CA . LYS A 1 90 ? -1.689 18.031 7.236 1.00 53.28 90 LYS A CA 1
ATOM 709 C C . LYS A 1 90 ? -2.505 18.119 8.516 1.00 53.28 90 LYS A C 1
ATOM 711 O O . LYS A 1 90 ? -2.397 19.183 9.158 1.00 53.28 90 LYS A O 1
#

pLDDT: mean 83.5, std 9.51, range [44.88, 92.75]